Protein AF-A0A1E9T4W7-F1 (afdb_monomer_lite)

Structure (mmCIF, N/CA/C/O backbone):
data_AF-A0A1E9T4W7-F1
#
_entry.id   AF-A0A1E9T4W7-F1
#
loop_
_atom_site.group_PDB
_atom_site.id
_atom_site.type_symbol
_atom_site.label_atom_id
_atom_site.label_alt_id
_atom_site.label_comp_id
_atom_site.label_asym_id
_atom_site.label_entity_id
_atom_site.label_seq_id
_atom_site.pdbx_PDB_ins_code
_atom_site.Cartn_x
_atom_site.Cartn_y
_atom_site.Cartn_z
_atom_site.occupancy
_atom_site.B_iso_or_equiv
_atom_site.auth_seq_id
_atom_site.auth_comp_id
_atom_site.auth_asym_id
_atom_site.auth_atom_id
_atom_site.pdbx_PDB_model_num
ATOM 1 N N . MET A 1 1 ? -12.140 -7.648 -8.987 1.00 57.09 1 MET A N 1
ATOM 2 C CA . MET A 1 1 ? -12.614 -7.152 -7.677 1.00 57.09 1 MET A CA 1
ATOM 3 C C . MET A 1 1 ? -11.983 -5.792 -7.443 1.00 57.09 1 MET A C 1
ATOM 5 O O . MET A 1 1 ? -10.788 -5.667 -7.662 1.00 57.09 1 MET A O 1
ATOM 9 N N . ASP A 1 2 ? -12.778 -4.784 -7.097 1.00 87.38 2 ASP A N 1
ATOM 10 C CA . ASP A 1 2 ? -12.325 -3.407 -6.862 1.00 87.38 2 ASP A CA 1
ATOM 11 C C . ASP A 1 2 ? -11.828 -3.279 -5.409 1.00 87.38 2 ASP A C 1
ATOM 13 O O . ASP A 1 2 ? -12.593 -3.480 -4.456 1.00 87.38 2 ASP A O 1
ATOM 17 N N . LEU A 1 3 ? -10.525 -3.030 -5.241 1.00 94.44 3 LEU A N 1
ATOM 18 C CA . LEU A 1 3 ? -9.873 -3.009 -3.929 1.00 94.44 3 LEU A CA 1
ATOM 19 C C . LEU A 1 3 ? -10.402 -1.865 -3.058 1.00 94.44 3 LEU A C 1
ATOM 21 O O . LEU A 1 3 ? -10.675 -2.071 -1.875 1.00 94.44 3 LEU A O 1
ATOM 25 N N . TYR A 1 4 ? -10.617 -0.690 -3.654 1.00 96.56 4 TYR A N 1
ATOM 26 C CA . TYR A 1 4 ? -11.117 0.476 -2.937 1.00 96.56 4 TYR A CA 1
ATOM 27 C C . TYR A 1 4 ? -12.526 0.226 -2.402 1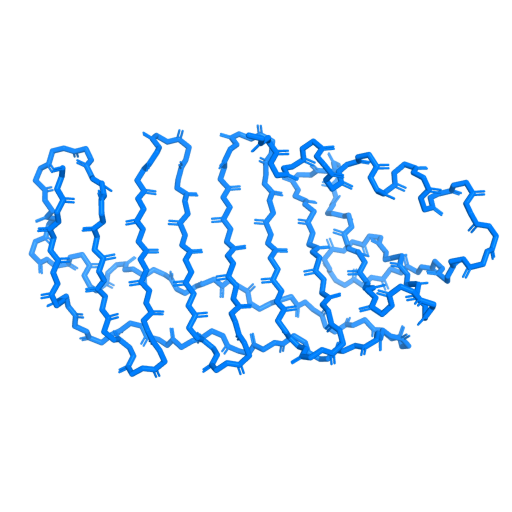.00 96.56 4 TYR A C 1
ATOM 29 O O . TYR A 1 4 ? -12.762 0.412 -1.210 1.00 96.56 4 TYR A O 1
ATOM 37 N N . LYS A 1 5 ? -13.447 -0.292 -3.228 1.00 96.12 5 LYS A N 1
ATOM 38 C CA . LYS A 1 5 ? -14.816 -0.618 -2.773 1.00 96.12 5 LYS A CA 1
ATOM 39 C C . LYS A 1 5 ? -14.826 -1.631 -1.631 1.00 96.12 5 LYS A C 1
ATOM 41 O O . LYS A 1 5 ? -15.614 -1.508 -0.696 1.00 96.12 5 LYS A O 1
ATOM 46 N N . THR A 1 6 ? -13.924 -2.609 -1.685 1.00 96.62 6 THR A N 1
ATOM 47 C CA . THR A 1 6 ? -13.765 -3.610 -0.620 1.00 96.62 6 THR A CA 1
ATOM 48 C C . THR A 1 6 ? -13.350 -2.949 0.699 1.00 96.62 6 THR A C 1
ATOM 50 O O . THR A 1 6 ? -13.909 -3.241 1.761 1.00 96.62 6 THR A O 1
ATOM 53 N N . TYR A 1 7 ? -12.393 -2.023 0.642 1.00 97.38 7 TYR A N 1
ATOM 54 C CA . TYR A 1 7 ? -11.913 -1.300 1.818 1.00 97.38 7 TYR A CA 1
ATOM 55 C C . TYR A 1 7 ? -12.935 -0.290 2.339 1.00 97.38 7 TYR A C 1
ATOM 57 O O . TYR A 1 7 ? -13.155 -0.237 3.545 1.00 97.38 7 TYR A O 1
ATOM 65 N N . ALA A 1 8 ? -13.636 0.422 1.458 1.00 96.81 8 ALA A N 1
ATOM 66 C CA . ALA A 1 8 ? -14.699 1.356 1.827 1.00 96.81 8 ALA A CA 1
ATOM 67 C C . ALA A 1 8 ? -15.836 0.651 2.574 1.00 96.81 8 ALA A C 1
ATOM 69 O O . ALA A 1 8 ? -16.286 1.123 3.617 1.00 96.81 8 ALA A O 1
ATOM 70 N N . ASN A 1 9 ? -16.234 -0.537 2.109 1.00 96.81 9 ASN A N 1
ATOM 71 C CA . ASN A 1 9 ? -17.197 -1.364 2.829 1.00 96.81 9 ASN A CA 1
ATOM 72 C C . ASN A 1 9 ? -16.675 -1.779 4.218 1.00 96.81 9 ASN A C 1
ATOM 74 O O . ASN A 1 9 ? -17.414 -1.763 5.198 1.00 96.81 9 ASN A O 1
ATOM 78 N N . SER A 1 10 ? -15.383 -2.100 4.324 1.00 96.81 10 SER A N 1
ATOM 79 C CA . SER A 1 10 ? -14.759 -2.481 5.598 1.00 96.81 10 SER A CA 1
ATOM 80 C C . SER A 1 10 ? -14.712 -1.313 6.591 1.00 96.81 10 SER A C 1
ATOM 82 O O . SER A 1 10 ? -14.971 -1.514 7.775 1.00 96.81 10 SER A O 1
ATOM 84 N N . VAL A 1 11 ? -14.450 -0.092 6.112 1.00 97.50 11 VAL A N 1
ATOM 85 C CA . VAL A 1 11 ? -14.531 1.144 6.907 1.00 97.50 11 VAL A CA 1
ATOM 86 C C . VAL A 1 11 ? -15.966 1.393 7.380 1.00 97.50 11 VAL A C 1
ATOM 88 O O . VAL A 1 11 ? -16.181 1.640 8.563 1.00 97.50 11 VAL A O 1
ATOM 91 N N . SER A 1 12 ? -16.962 1.249 6.499 1.00 96.81 12 SER A N 1
ATOM 92 C CA . SER A 1 12 ? -18.377 1.412 6.866 1.00 96.81 12 SER A CA 1
ATOM 93 C C . SER A 1 12 ? -18.814 0.433 7.966 1.00 96.81 12 SER A C 1
ATOM 95 O O . SER A 1 12 ? -19.468 0.831 8.929 1.00 96.81 12 SER A O 1
ATOM 97 N N . ILE A 1 13 ? -18.386 -0.830 7.883 1.00 97.31 13 ILE A N 1
ATOM 98 C CA . ILE A 1 13 ? -18.636 -1.831 8.932 1.00 97.31 13 ILE A CA 1
ATOM 99 C C . ILE A 1 13 ? -17.912 -1.452 10.233 1.00 97.31 13 ILE A C 1
ATOM 101 O O . ILE A 1 13 ? -18.494 -1.533 11.319 1.00 97.31 13 ILE A O 1
ATOM 105 N N . ALA A 1 14 ? -16.649 -1.030 10.142 1.00 96.94 14 ALA A N 1
ATOM 106 C CA . ALA A 1 14 ? -15.845 -0.636 11.294 1.00 96.94 14 ALA A CA 1
ATOM 107 C C . ALA A 1 14 ? -16.449 0.561 12.050 1.00 96.94 14 ALA A C 1
ATOM 109 O O . ALA A 1 14 ? -16.422 0.581 13.281 1.00 96.94 14 ALA A O 1
ATOM 110 N N . GLU A 1 15 ? -17.078 1.504 11.345 1.00 95.81 15 GLU A N 1
ATOM 111 C CA . GLU A 1 15 ? -17.797 2.623 11.959 1.00 95.81 15 GLU A CA 1
ATOM 112 C C . GLU A 1 15 ? -18.964 2.175 12.853 1.00 95.81 15 GLU A C 1
ATOM 114 O O . GLU A 1 15 ? -19.213 2.771 13.901 1.00 95.81 15 GLU A O 1
ATOM 119 N N . GLY A 1 16 ? -19.659 1.094 12.504 1.00 96.38 16 GLY A N 1
ATOM 120 C CA . GLY A 1 16 ? -20.733 0.540 13.335 1.00 96.38 16 GLY A CA 1
ATOM 121 C C . GLY A 1 16 ? -20.258 -0.393 14.456 1.00 96.38 16 GLY A C 1
ATOM 122 O O . GLY A 1 16 ? -21.048 -0.771 15.323 1.00 96.38 16 GLY A O 1
ATOM 123 N N . THR A 1 17 ? -18.987 -0.802 14.456 1.00 96.44 17 THR A N 1
ATOM 124 C CA . THR A 1 17 ? -18.514 -1.929 15.273 1.00 96.44 17 THR A CA 1
ATOM 125 C C . THR A 1 17 ? -17.912 -1.467 16.600 1.00 96.44 17 THR A C 1
ATOM 127 O O . THR A 1 17 ? -16.846 -0.865 16.637 1.00 96.44 17 THR A O 1
ATOM 130 N N . ARG A 1 18 ? -18.545 -1.829 17.726 1.00 93.94 18 ARG A N 1
ATOM 131 C CA . ARG A 1 18 ? -18.090 -1.443 19.082 1.00 93.94 18 ARG A CA 1
ATOM 132 C C . ARG A 1 18 ? -16.727 -2.011 19.488 1.00 93.94 18 ARG A C 1
ATOM 134 O O . ARG A 1 18 ? -16.041 -1.404 20.296 1.00 93.94 18 ARG A O 1
ATOM 141 N N . SER A 1 19 ? -16.349 -3.180 18.971 1.00 94.94 19 SER A N 1
ATOM 142 C CA . SER A 1 19 ? -15.069 -3.830 19.291 1.00 94.94 19 SER A CA 1
ATOM 143 C C . SER A 1 19 ? -13.887 -3.297 18.473 1.00 94.94 19 SER A C 1
ATOM 145 O O . SER A 1 19 ? -12.793 -3.848 18.564 1.00 94.94 19 SER A O 1
ATOM 147 N N . VAL A 1 20 ? -14.115 -2.308 17.607 1.00 97.62 20 VAL A N 1
ATOM 148 C CA . VAL A 1 20 ? -13.069 -1.638 16.835 1.00 97.62 20 VAL A CA 1
ATOM 149 C C . VAL A 1 20 ? -12.657 -0.380 17.583 1.00 97.62 20 VAL A C 1
ATOM 151 O O . VAL A 1 20 ? -13.501 0.440 17.943 1.00 97.62 20 VAL A O 1
ATOM 154 N N . VAL A 1 21 ? -11.354 -0.223 17.796 1.00 97.50 21 VAL A N 1
ATOM 155 C CA . VAL A 1 21 ? -10.788 1.004 18.355 1.00 97.50 21 VAL A CA 1
ATOM 156 C C . VAL A 1 21 ? -10.736 2.044 17.246 1.00 97.50 21 VAL A C 1
ATOM 158 O O . VAL A 1 21 ? -10.200 1.775 16.171 1.00 97.50 21 VAL A O 1
ATOM 161 N N . LYS A 1 22 ? -11.311 3.216 17.500 1.00 97.56 22 LYS A N 1
ATOM 162 C CA . LYS A 1 22 ? -11.341 4.334 16.558 1.00 97.56 22 LYS A CA 1
ATOM 163 C C . LYS A 1 22 ? -10.376 5.418 17.008 1.00 97.56 22 LYS A C 1
ATOM 165 O O . LYS A 1 22 ? -10.260 5.665 18.206 1.00 97.56 22 LYS A O 1
ATOM 170 N N . GLY A 1 23 ? -9.748 6.086 16.056 1.00 96.75 23 GLY A N 1
ATOM 171 C CA . GLY A 1 23 ? -8.858 7.207 16.323 1.00 96.75 23 GLY A CA 1
ATOM 172 C C . GLY A 1 23 ? -8.591 8.019 15.066 1.00 96.75 23 GLY A C 1
ATOM 173 O O . GLY A 1 23 ? -9.367 7.989 14.108 1.00 96.75 23 GLY A O 1
ATOM 174 N N . GLU A 1 24 ? -7.476 8.734 15.071 1.00 97.25 24 GLU A N 1
ATOM 175 C CA . GLU A 1 24 ? -7.015 9.543 13.950 1.00 97.25 24 GLU A CA 1
ATOM 176 C C . GLU A 1 24 ? -5.483 9.582 13.946 1.00 97.25 24 GLU A C 1
ATOM 178 O O . GLU A 1 24 ? -4.847 9.482 14.996 1.00 97.25 24 GLU A O 1
ATOM 183 N N . ASN A 1 25 ? -4.886 9.686 12.764 1.00 96.88 25 ASN A N 1
ATOM 184 C CA . ASN A 1 25 ? -3.467 9.965 12.584 1.00 96.88 25 ASN A CA 1
ATOM 185 C C . ASN A 1 25 ? -3.277 11.006 11.467 1.00 96.88 25 ASN A C 1
ATOM 187 O O . ASN A 1 25 ? -4.240 11.577 10.962 1.00 96.88 25 ASN A O 1
ATOM 191 N N . ALA A 1 26 ? -2.031 11.242 11.054 1.00 97.12 26 ALA A N 1
ATOM 192 C CA . ALA A 1 26 ? -1.726 12.214 10.003 1.00 97.12 26 ALA A CA 1
ATOM 193 C C . ALA A 1 26 ? -2.308 11.866 8.615 1.00 97.12 26 ALA A C 1
ATOM 195 O O . ALA A 1 26 ? -2.402 12.755 7.771 1.00 97.12 26 ALA A O 1
ATOM 196 N N . ASP A 1 27 ? -2.684 10.607 8.370 1.00 97.75 27 ASP A N 1
ATOM 197 C CA . ASP A 1 27 ? -3.308 10.177 7.113 1.00 97.75 27 ASP A CA 1
ATOM 198 C C . ASP A 1 27 ? -4.847 10.225 7.181 1.00 97.75 27 ASP A C 1
ATOM 200 O O . ASP A 1 27 ? -5.496 10.381 6.149 1.00 97.75 27 ASP A O 1
ATOM 204 N N . GLY A 1 28 ? -5.451 10.120 8.370 1.00 97.81 28 GLY A N 1
ATOM 205 C CA . GLY A 1 28 ? -6.894 10.280 8.561 1.00 97.81 28 GLY A CA 1
ATOM 206 C C . GLY A 1 28 ? -7.469 9.433 9.694 1.00 97.81 28 GLY A C 1
ATOM 207 O O . GLY A 1 28 ? -6.779 9.084 10.653 1.00 97.81 28 GLY A O 1
ATOM 208 N N . LYS A 1 29 ? -8.759 9.091 9.592 1.00 98.06 29 LYS A N 1
ATOM 209 C CA . LYS A 1 29 ? -9.472 8.323 10.626 1.00 98.06 29 LYS A CA 1
ATOM 210 C C . LYS A 1 29 ? -8.983 6.885 10.665 1.00 98.06 29 LYS A C 1
ATOM 212 O O . LYS A 1 29 ? -8.918 6.227 9.628 1.00 98.06 29 LYS A O 1
ATOM 217 N N . THR A 1 30 ? -8.707 6.370 11.855 1.00 98.31 30 THR A N 1
ATOM 218 C CA . THR A 1 30 ? -8.163 5.025 12.050 1.00 98.31 30 THR A CA 1
ATOM 219 C C . THR A 1 30 ? -9.191 4.088 12.676 1.00 98.31 30 THR A C 1
ATOM 221 O O . THR A 1 30 ? -10.010 4.488 13.504 1.00 98.31 30 THR A O 1
ATOM 224 N N . TYR A 1 31 ? -9.142 2.819 12.271 1.00 98.06 31 TYR A N 1
ATOM 225 C CA . TYR A 1 31 ? -10.019 1.753 12.750 1.00 98.06 31 TYR A CA 1
ATOM 226 C C . TYR A 1 31 ? -9.193 0.494 12.990 1.00 98.06 31 TYR A C 1
ATOM 228 O O . TYR A 1 31 ? -8.829 -0.213 12.047 1.00 98.06 31 TYR A O 1
ATOM 236 N N . THR A 1 32 ? -8.897 0.199 14.249 1.00 98.19 32 THR A N 1
ATOM 237 C CA . THR A 1 32 ? -8.067 -0.941 14.633 1.00 98.19 32 THR A CA 1
ATOM 238 C C . THR A 1 32 ? -8.923 -2.086 15.154 1.00 98.19 32 THR A C 1
ATOM 240 O O . THR A 1 32 ? -9.692 -1.947 16.107 1.00 98.19 32 THR A O 1
ATOM 243 N N . SER A 1 33 ? -8.769 -3.251 14.527 1.00 97.06 33 SER A N 1
ATOM 244 C CA . SER A 1 33 ? -9.370 -4.503 14.967 1.00 97.06 33 SER A CA 1
ATOM 245 C C . SER A 1 33 ? -8.282 -5.476 15.404 1.00 97.06 33 SER A C 1
ATOM 247 O O . SER A 1 33 ? -7.661 -6.148 14.579 1.00 97.06 33 SER A O 1
ATOM 249 N N . GLU A 1 34 ? -8.106 -5.613 16.718 1.00 93.50 34 GLU A N 1
ATOM 250 C CA . GLU A 1 34 ? -7.173 -6.584 17.299 1.00 93.50 34 GLU A CA 1
ATOM 251 C C . GLU A 1 34 ? -7.522 -8.027 16.937 1.00 93.50 34 GLU A C 1
ATOM 253 O O . GLU A 1 34 ? -6.641 -8.841 16.669 1.00 93.50 34 GLU A O 1
ATOM 258 N N . ARG A 1 35 ? -8.820 -8.342 16.866 1.00 93.56 35 ARG A N 1
ATOM 259 C CA . ARG A 1 35 ? -9.303 -9.674 16.486 1.00 93.56 35 ARG A CA 1
ATOM 260 C C . ARG A 1 35 ? -8.915 -10.035 15.054 1.00 93.56 35 ARG A C 1
ATOM 262 O O . ARG A 1 35 ? -8.499 -11.160 14.805 1.00 93.56 35 ARG A O 1
ATOM 269 N N . ASN A 1 36 ? -9.064 -9.091 14.126 1.00 94.44 36 ASN A N 1
ATOM 270 C CA . ASN A 1 36 ? -8.777 -9.316 12.710 1.00 94.44 36 ASN A CA 1
ATOM 271 C C . ASN A 1 36 ? -7.320 -9.012 12.345 1.00 94.44 36 ASN A C 1
ATOM 273 O O . ASN A 1 36 ? -6.944 -9.208 11.192 1.00 94.44 36 ASN A O 1
ATOM 277 N N . LYS A 1 37 ? -6.519 -8.523 13.305 1.00 96.62 37 LYS A N 1
ATOM 278 C CA . LYS A 1 37 ? -5.113 -8.145 13.124 1.00 96.62 37 LYS A CA 1
ATOM 279 C C . LYS A 1 37 ? -4.914 -7.187 11.950 1.00 96.62 37 LYS A C 1
ATOM 281 O O . LYS A 1 37 ? -3.988 -7.327 11.150 1.00 96.62 37 LYS A O 1
ATOM 286 N N . VAL A 1 38 ? -5.804 -6.194 11.870 1.00 97.69 38 VAL A N 1
ATOM 287 C CA . VAL A 1 38 ? -5.804 -5.156 10.833 1.00 97.69 38 VAL A CA 1
ATOM 288 C C . VAL A 1 38 ? -6.134 -3.792 11.425 1.00 97.69 38 VAL A C 1
ATOM 290 O O . VAL A 1 38 ? -7.056 -3.664 12.233 1.00 97.69 38 VAL A O 1
ATOM 293 N N . THR A 1 39 ? -5.440 -2.775 10.926 1.00 98.44 39 THR A N 1
ATOM 294 C CA . THR A 1 39 ? -5.803 -1.366 11.069 1.00 98.44 39 THR A CA 1
ATOM 295 C C . THR A 1 39 ? -6.176 -0.806 9.698 1.00 98.44 39 THR A C 1
ATOM 297 O O . THR A 1 39 ? -5.452 -1.000 8.720 1.00 98.44 39 THR A O 1
ATOM 300 N N . LEU A 1 40 ? -7.318 -0.128 9.612 1.00 98.25 40 LEU A N 1
ATOM 301 C CA . LEU A 1 40 ? -7.712 0.658 8.444 1.00 98.25 40 LEU A CA 1
ATOM 302 C C . LEU A 1 40 ? -7.469 2.139 8.723 1.00 98.25 40 LEU A C 1
ATOM 304 O O . LEU A 1 40 ? -7.690 2.588 9.845 1.00 98.25 40 LEU A O 1
ATOM 308 N N . VAL A 1 41 ? -7.067 2.885 7.699 1.00 98.50 41 VAL A N 1
ATOM 309 C CA . VAL A 1 41 ? -6.996 4.348 7.734 1.00 98.50 41 VAL A CA 1
ATOM 310 C C . VAL A 1 41 ? -7.803 4.896 6.568 1.00 98.50 41 VAL A C 1
ATOM 312 O O . VAL A 1 41 ? -7.475 4.627 5.413 1.00 98.50 41 VAL A O 1
ATOM 315 N N . ALA A 1 42 ? -8.879 5.617 6.866 1.00 98.19 42 ALA A N 1
ATOM 316 C CA . ALA A 1 42 ? -9.675 6.322 5.873 1.00 98.19 42 ALA A CA 1
ATOM 317 C C . ALA A 1 42 ? -9.108 7.733 5.705 1.00 98.19 42 ALA A C 1
ATOM 319 O O . ALA A 1 42 ? -9.160 8.537 6.642 1.00 98.19 42 ALA A O 1
ATOM 320 N N . GLY A 1 43 ? -8.561 8.004 4.518 1.00 97.31 43 GLY A N 1
ATOM 321 C CA . GLY A 1 43 ? -8.052 9.319 4.153 1.00 97.31 43 GLY A CA 1
ATOM 322 C C . GLY A 1 43 ? -9.145 10.382 4.203 1.00 97.31 43 GLY A C 1
ATOM 323 O O . GLY A 1 43 ? -10.343 10.071 4.174 1.00 97.31 43 GLY A O 1
ATOM 324 N N . LYS A 1 44 ? -8.739 11.651 4.265 1.00 91.19 44 LYS A N 1
ATOM 325 C CA . LYS A 1 44 ? -9.682 12.774 4.242 1.00 91.19 44 LYS A CA 1
ATOM 326 C C . LYS A 1 44 ? -10.598 12.670 3.016 1.00 91.19 44 LYS A C 1
ATOM 328 O O . LYS A 1 44 ? -10.158 12.312 1.929 1.00 91.19 44 LYS A O 1
ATOM 333 N N . ASP A 1 45 ? -11.893 12.911 3.215 1.00 88.19 45 ASP A N 1
ATOM 334 C CA . ASP A 1 45 ? -12.922 12.802 2.169 1.00 88.19 45 ASP A CA 1
ATOM 335 C C . ASP A 1 45 ? -12.962 11.428 1.456 1.00 88.19 45 ASP A C 1
ATOM 337 O O . ASP A 1 45 ? -13.508 11.295 0.363 1.00 88.19 45 ASP A O 1
ATOM 341 N N . ASN A 1 46 ? -12.419 10.382 2.098 1.00 84.19 46 ASN A N 1
ATOM 342 C CA . ASN A 1 46 ? -12.222 9.040 1.545 1.00 84.19 46 ASN A CA 1
ATOM 343 C C . ASN A 1 46 ? -11.411 9.020 0.234 1.00 84.19 46 ASN A C 1
ATOM 345 O O . ASN A 1 46 ? -11.614 8.148 -0.608 1.00 84.19 46 ASN A O 1
ATOM 349 N N . GLU A 1 47 ? -10.469 9.949 0.051 1.00 94.12 47 GLU A N 1
ATOM 350 C CA . GLU A 1 47 ? -9.631 10.001 -1.157 1.00 94.12 47 GLU A CA 1
ATOM 351 C C . GLU A 1 47 ? -8.815 8.708 -1.381 1.00 94.12 47 GLU A C 1
ATOM 353 O O . GLU A 1 47 ? -8.565 8.291 -2.515 1.00 94.12 47 GLU A O 1
ATOM 358 N N . TYR A 1 48 ? -8.446 8.032 -0.291 1.00 97.56 48 TYR A N 1
ATOM 359 C CA . TYR A 1 48 ? -7.855 6.702 -0.277 1.00 97.56 48 TYR A CA 1
ATOM 360 C C . TYR A 1 48 ? -8.232 5.959 1.003 1.00 97.56 48 TYR A C 1
ATOM 362 O O . TYR A 1 48 ? -8.640 6.553 2.002 1.00 97.56 48 TYR A O 1
ATOM 370 N N . ILE A 1 49 ? -8.024 4.643 0.996 1.00 98.56 49 ILE A N 1
ATOM 371 C CA . ILE A 1 49 ? -8.061 3.828 2.211 1.00 98.56 49 ILE A CA 1
ATOM 372 C C . ILE A 1 49 ? -6.785 3.004 2.297 1.00 98.56 49 ILE A C 1
ATOM 374 O O . ILE A 1 49 ? -6.407 2.326 1.337 1.00 98.56 49 ILE A O 1
ATOM 378 N N . ILE A 1 50 ? -6.134 3.059 3.457 1.00 98.62 50 ILE A N 1
ATOM 379 C CA . ILE A 1 50 ? -4.960 2.255 3.785 1.00 98.62 50 ILE A CA 1
ATOM 380 C C . ILE A 1 50 ? -5.402 1.068 4.637 1.00 98.62 50 ILE A C 1
ATOM 382 O O . ILE 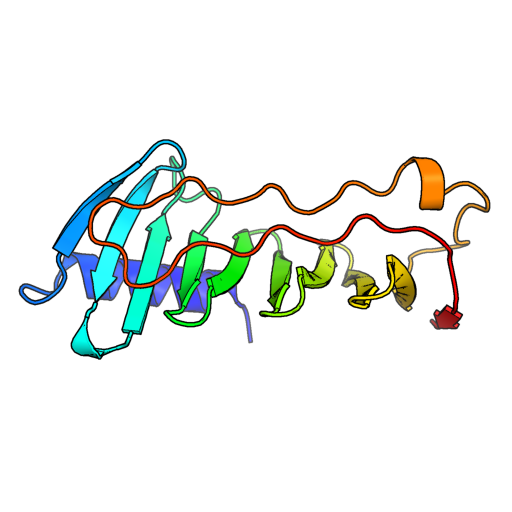A 1 50 ? -6.165 1.224 5.587 1.00 98.62 50 ILE A O 1
ATOM 386 N N . ARG A 1 51 ? -4.901 -0.125 4.322 1.00 98.44 51 ARG A N 1
ATOM 387 C CA . ARG A 1 51 ? -5.033 -1.324 5.153 1.00 98.44 51 ARG A CA 1
ATOM 388 C C . ARG A 1 51 ? -3.652 -1.768 5.604 1.00 98.44 51 ARG A C 1
ATOM 390 O O . ARG A 1 51 ? -2.856 -2.165 4.759 1.00 98.44 51 ARG A O 1
ATOM 397 N N . ILE A 1 52 ? -3.408 -1.743 6.909 1.00 98.62 52 ILE A N 1
ATOM 398 C CA . ILE A 1 52 ? -2.164 -2.164 7.565 1.00 98.62 52 ILE A CA 1
ATOM 399 C C . ILE A 1 52 ? -2.433 -3.489 8.281 1.00 98.62 52 ILE A C 1
ATOM 401 O O . ILE A 1 52 ? -3.416 -3.615 9.016 1.00 98.62 52 ILE A O 1
ATOM 405 N N . LYS A 1 53 ? -1.588 -4.492 8.048 1.00 98.19 53 LYS A N 1
ATOM 406 C CA . LYS A 1 53 ? -1.636 -5.781 8.748 1.00 98.19 53 LYS A CA 1
ATOM 407 C C . LYS A 1 53 ? -0.641 -5.809 9.903 1.00 98.19 53 LYS A C 1
ATOM 409 O O . LYS A 1 53 ? 0.291 -5.011 9.963 1.00 98.19 53 LYS A O 1
ATOM 414 N N . ASN A 1 54 ? -0.815 -6.771 10.802 1.00 97.62 54 ASN A N 1
ATOM 415 C CA . ASN A 1 54 ? 0.089 -6.970 11.933 1.00 97.62 54 ASN A CA 1
ATOM 416 C C . ASN A 1 54 ? 1.528 -7.353 11.554 1.00 97.62 54 ASN A C 1
ATOM 418 O O . ASN A 1 54 ? 2.442 -7.107 12.331 1.00 97.62 54 ASN A O 1
ATOM 422 N N . ASP A 1 55 ? 1.736 -7.936 10.373 1.00 97.75 55 ASP A N 1
ATOM 423 C CA . ASP A 1 55 ? 3.067 -8.234 9.827 1.00 97.75 55 ASP A CA 1
ATOM 424 C C . ASP A 1 55 ? 3.774 -6.995 9.236 1.00 97.75 55 ASP A C 1
ATOM 426 O O . ASP A 1 55 ? 4.903 -7.092 8.760 1.00 97.75 55 ASP A O 1
ATOM 430 N N . GLY A 1 56 ? 3.121 -5.827 9.262 1.00 97.38 56 GLY A N 1
ATOM 431 C CA . GLY A 1 56 ? 3.631 -4.573 8.713 1.00 97.38 56 GLY A CA 1
ATOM 432 C C . GLY A 1 56 ? 3.413 -4.404 7.208 1.00 97.38 56 GLY A C 1
ATOM 433 O O . GLY A 1 56 ? 3.626 -3.303 6.693 1.00 97.38 56 GLY A O 1
ATOM 434 N N . SER A 1 57 ? 2.935 -5.436 6.499 1.00 98.62 57 SER A N 1
ATOM 435 C CA . SER A 1 57 ? 2.483 -5.281 5.114 1.00 98.62 57 SER A CA 1
ATOM 436 C C . SER A 1 57 ? 1.284 -4.341 5.061 1.00 98.62 57 SER A C 1
ATOM 438 O O . SER A 1 57 ? 0.420 -4.320 5.951 1.00 98.62 57 SER A O 1
ATOM 440 N N . TRP A 1 58 ? 1.216 -3.543 4.003 1.00 98.81 58 TRP A N 1
ATOM 441 C CA . TRP A 1 58 ? 0.154 -2.565 3.853 1.00 98.81 58 TRP A CA 1
ATOM 442 C C . TRP A 1 58 ? -0.244 -2.370 2.400 1.00 98.81 58 TRP A C 1
ATOM 444 O O . TRP A 1 58 ? 0.446 -2.760 1.466 1.00 98.81 58 TRP A O 1
ATOM 454 N N . SER A 1 59 ? -1.417 -1.785 2.203 1.00 98.62 59 SER A N 1
ATOM 455 C CA . SER A 1 59 ? -1.884 -1.401 0.874 1.00 98.62 59 SER A CA 1
ATOM 456 C C . SER A 1 59 ? -2.692 -0.123 0.948 1.00 98.62 59 SER A C 1
ATOM 458 O O . SER A 1 59 ? -3.327 0.137 1.968 1.00 98.62 59 SER A O 1
ATOM 460 N N . ARG A 1 60 ? -2.678 0.651 -0.131 1.00 98.56 60 ARG A N 1
ATOM 461 C CA . ARG A 1 60 ? -3.462 1.869 -0.310 1.00 98.56 60 ARG A CA 1
ATOM 462 C C . ARG A 1 60 ? -4.269 1.740 -1.585 1.00 98.56 60 ARG A C 1
ATOM 464 O O . ARG A 1 60 ? -3.713 1.385 -2.616 1.00 98.56 60 ARG A O 1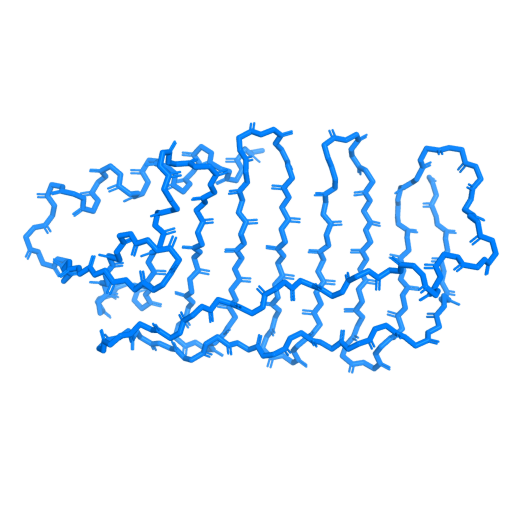
ATOM 471 N N . ALA A 1 61 ? -5.564 2.010 -1.512 1.00 98.06 61 ALA A N 1
ATOM 472 C CA . ALA A 1 61 ? -6.454 1.959 -2.665 1.00 98.06 61 ALA A CA 1
ATOM 473 C C . ALA A 1 61 ? -7.177 3.293 -2.831 1.00 98.06 61 ALA A C 1
ATOM 475 O O . ALA A 1 61 ? -7.553 3.909 -1.832 1.00 98.06 61 ALA A O 1
ATOM 476 N N . ARG A 1 62 ? -7.395 3.706 -4.081 1.00 97.44 62 ARG A N 1
ATOM 477 C CA . ARG A 1 62 ? -8.130 4.920 -4.460 1.00 97.44 62 ARG A CA 1
ATOM 478 C C . ARG A 1 62 ? -9.329 4.578 -5.336 1.00 97.44 62 ARG A C 1
ATOM 480 O O . ARG A 1 62 ? -9.328 3.579 -6.054 1.00 97.44 62 ARG A O 1
ATOM 487 N N . ALA A 1 63 ? -10.343 5.438 -5.308 1.00 95.12 63 ALA A N 1
ATOM 488 C CA . ALA A 1 63 ? -11.589 5.235 -6.051 1.00 95.12 63 ALA A CA 1
ATOM 489 C C . ALA A 1 63 ? -11.405 5.190 -7.580 1.00 95.12 63 ALA A C 1
ATOM 491 O O . ALA A 1 63 ? -12.212 4.581 -8.277 1.00 95.12 63 ALA A O 1
ATOM 492 N N . ASN A 1 64 ? -10.341 5.808 -8.102 1.00 94.81 64 ASN A N 1
ATOM 493 C CA . ASN A 1 64 ? -9.991 5.800 -9.525 1.00 94.81 64 ASN A CA 1
ATOM 494 C C . ASN A 1 64 ? -9.324 4.488 -9.995 1.00 94.81 64 ASN A C 1
ATOM 496 O O . ASN A 1 64 ? -8.929 4.399 -11.152 1.00 94.81 64 ASN A O 1
ATOM 500 N N . GLY A 1 65 ? -9.170 3.492 -9.116 1.00 94.06 65 GLY A N 1
ATOM 501 C CA . GLY A 1 65 ? -8.532 2.211 -9.428 1.00 94.06 65 GLY A CA 1
ATOM 502 C C . GLY A 1 65 ? -7.025 2.164 -9.163 1.00 94.06 65 GLY A C 1
ATOM 503 O O . GLY A 1 65 ? -6.442 1.085 -9.257 1.00 94.06 65 GLY A O 1
ATOM 504 N N . GLU A 1 66 ? -6.396 3.281 -8.784 1.00 96.38 66 GLU A N 1
ATOM 505 C CA . GLU A 1 66 ? -4.996 3.275 -8.363 1.00 96.38 66 GLU A CA 1
ATOM 506 C C . GLU A 1 66 ? -4.828 2.486 -7.059 1.00 96.38 66 GLU A C 1
ATOM 508 O O . GLU A 1 66 ? -5.593 2.655 -6.099 1.00 96.38 66 GLU A O 1
ATOM 513 N N . ALA A 1 67 ? -3.799 1.644 -7.004 1.00 97.38 67 ALA A N 1
ATOM 514 C CA . ALA A 1 67 ? -3.471 0.885 -5.810 1.00 97.38 67 ALA A CA 1
ATOM 515 C C . ALA A 1 67 ? -1.964 0.730 -5.612 1.00 97.38 67 ALA A C 1
ATOM 517 O O . ALA A 1 67 ? -1.202 0.560 -6.561 1.00 97.38 67 ALA A O 1
ATOM 518 N N . GLU A 1 68 ? -1.557 0.719 -4.350 1.00 98.31 68 GLU A N 1
ATOM 519 C CA . GLU A 1 68 ? -0.204 0.418 -3.900 1.00 98.31 68 GLU A CA 1
ATOM 520 C C . GLU A 1 68 ? -0.283 -0.743 -2.911 1.00 98.31 68 GLU A C 1
ATOM 522 O O . GLU A 1 68 ? -1.144 -0.753 -2.030 1.00 98.31 68 GLU A O 1
ATOM 527 N N . LEU A 1 69 ? 0.584 -1.738 -3.058 1.00 98.50 69 LEU A N 1
ATOM 528 C CA . LEU A 1 69 ? 0.675 -2.889 -2.165 1.00 98.50 69 LEU A CA 1
ATOM 529 C C . LEU A 1 69 ? 2.134 -3.058 -1.776 1.00 98.50 69 LEU A C 1
ATOM 531 O O . LEU A 1 69 ? 2.969 -3.161 -2.666 1.00 98.50 69 LEU A O 1
ATOM 535 N N . VAL A 1 70 ? 2.431 -3.094 -0.482 1.00 98.88 70 VAL A N 1
ATOM 536 C CA . VAL A 1 70 ? 3.784 -3.234 0.061 1.00 98.88 70 VAL A CA 1
ATOM 537 C C . VAL A 1 70 ? 3.830 -4.462 0.957 1.00 98.88 70 VAL A C 1
ATOM 539 O O . VAL A 1 70 ? 3.034 -4.594 1.892 1.00 98.88 70 VAL A O 1
ATOM 542 N N . ASP A 1 71 ? 4.741 -5.374 0.643 1.00 98.69 71 ASP A N 1
ATOM 543 C CA . ASP A 1 71 ? 4.950 -6.616 1.376 1.00 98.69 71 ASP A CA 1
ATOM 544 C C . ASP A 1 71 ? 5.933 -6.415 2.544 1.00 98.69 71 ASP A C 1
ATOM 546 O O . ASP A 1 71 ? 6.567 -5.372 2.705 1.00 98.69 71 ASP A O 1
ATOM 550 N N . THR A 1 72 ? 6.058 -7.432 3.385 1.00 97.75 72 THR A N 1
ATOM 551 C CA . THR A 1 72 ? 6.873 -7.457 4.608 1.00 97.75 72 THR A CA 1
ATOM 552 C C . THR A 1 72 ? 8.378 -7.284 4.359 1.00 97.75 72 THR A C 1
ATOM 554 O O . THR A 1 72 ? 9.098 -6.770 5.223 1.00 97.75 72 THR A O 1
ATOM 557 N N . ASP A 1 73 ? 8.867 -7.636 3.167 1.00 97.81 73 ASP A N 1
ATOM 558 C CA . ASP A 1 73 ? 10.248 -7.400 2.726 1.00 97.81 73 ASP A CA 1
ATOM 559 C C . ASP A 1 73 ? 10.463 -5.986 2.147 1.00 97.81 73 ASP A C 1
ATOM 561 O O . ASP A 1 73 ? 11.591 -5.613 1.829 1.00 97.81 73 ASP A O 1
ATOM 565 N N . GLY A 1 74 ? 9.402 -5.177 2.055 1.00 98.44 74 GLY A N 1
ATOM 566 C CA . GLY A 1 74 ? 9.404 -3.846 1.449 1.00 98.44 74 GLY A CA 1
ATOM 567 C C . GLY A 1 74 ? 9.289 -3.861 -0.076 1.00 98.44 74 GLY A C 1
ATOM 568 O O . GLY A 1 74 ? 9.282 -2.792 -0.688 1.00 98.44 74 GLY A O 1
ATOM 569 N N . SER A 1 75 ? 9.180 -5.035 -0.710 1.00 98.69 75 SER A N 1
ATOM 570 C CA . SER A 1 75 ? 8.768 -5.127 -2.110 1.00 98.69 75 SER A CA 1
ATOM 571 C C . SER A 1 75 ? 7.374 -4.539 -2.287 1.00 98.69 75 SER A C 1
ATOM 573 O O . SER A 1 75 ? 6.564 -4.523 -1.357 1.00 98.69 75 SER A O 1
ATOM 575 N N . TRP A 1 76 ? 7.086 -4.019 -3.475 1.00 98.75 76 TRP A N 1
ATOM 576 C CA . TRP A 1 76 ? 5.814 -3.362 -3.712 1.00 98.75 76 TRP A CA 1
ATOM 577 C C . TRP A 1 76 ? 5.318 -3.468 -5.142 1.00 98.75 76 TRP A C 1
ATOM 579 O O . TRP A 1 76 ? 6.075 -3.703 -6.081 1.00 98.75 76 TRP A O 1
ATOM 589 N N . ILE A 1 77 ? 4.011 -3.289 -5.295 1.00 97.81 77 ILE A N 1
ATOM 590 C CA . ILE A 1 77 ? 3.315 -3.212 -6.573 1.00 97.81 77 ILE A CA 1
ATOM 591 C C . ILE A 1 77 ? 2.542 -1.899 -6.605 1.00 97.81 77 ILE A C 1
ATOM 593 O O . ILE A 1 77 ? 1.840 -1.575 -5.648 1.00 97.81 77 ILE A O 1
ATOM 597 N N . ARG A 1 78 ? 2.642 -1.173 -7.719 1.00 97.00 78 ARG A N 1
ATOM 598 C CA . ARG A 1 78 ? 1.767 -0.049 -8.047 1.00 97.00 78 ARG A CA 1
ATOM 599 C C . ARG A 1 78 ? 0.939 -0.389 -9.278 1.00 97.00 78 ARG A C 1
ATOM 601 O O . ARG A 1 78 ? 1.478 -0.828 -10.293 1.00 97.00 78 ARG A O 1
ATOM 608 N N . ILE A 1 79 ? -0.362 -0.166 -9.160 1.00 95.31 79 ILE A N 1
ATOM 609 C CA . ILE A 1 79 ? -1.343 -0.245 -10.238 1.00 95.31 79 ILE A CA 1
ATOM 610 C C . ILE A 1 79 ? -1.830 1.179 -10.485 1.00 95.31 79 ILE A C 1
ATOM 612 O O . ILE A 1 79 ? -2.327 1.814 -9.553 1.00 95.31 79 ILE A O 1
ATOM 616 N N . LYS A 1 80 ? -1.672 1.685 -11.707 1.00 92.94 80 LYS A N 1
ATOM 617 C CA . LYS A 1 80 ? -2.198 2.995 -12.109 1.00 92.94 80 LYS A CA 1
ATOM 618 C C . LYS A 1 80 ? -3.639 2.879 -12.633 1.00 92.94 80 LYS A C 1
ATOM 620 O O . LYS A 1 80 ? -4.065 1.782 -13.001 1.00 92.94 80 LYS A O 1
ATOM 625 N N . PRO A 1 81 ? -4.397 3.991 -12.700 1.00 92.56 81 PRO A N 1
ATOM 626 C CA . PRO A 1 81 ? -5.769 3.994 -13.220 1.00 92.56 81 PRO A CA 1
ATOM 627 C C . PRO A 1 81 ? -5.920 3.474 -14.659 1.00 92.56 81 PRO A C 1
ATOM 629 O O . PRO A 1 81 ? -6.941 2.878 -14.990 1.00 92.56 81 PRO A O 1
ATOM 632 N N . ASP A 1 82 ? -4.908 3.674 -15.505 1.00 90.50 82 ASP A N 1
ATOM 633 C CA . ASP A 1 82 ? -4.851 3.176 -16.891 1.00 90.50 82 ASP A CA 1
ATOM 634 C C . ASP A 1 82 ? -4.537 1.671 -16.991 1.00 90.50 82 ASP A C 1
ATOM 636 O O . ASP A 1 82 ? -4.544 1.091 -18.078 1.00 90.50 82 ASP A O 1
ATOM 640 N N . GLY A 1 83 ? -4.289 1.027 -15.849 1.00 88.50 83 GLY A N 1
ATOM 641 C CA . GLY A 1 83 ? -3.941 -0.375 -15.740 1.00 88.50 83 GLY A CA 1
ATOM 642 C C . GLY A 1 83 ? -2.444 -0.653 -15.687 1.00 88.50 83 GLY A C 1
ATOM 643 O O . GLY A 1 83 ? -2.117 -1.821 -15.488 1.00 88.50 83 GLY A O 1
ATOM 644 N N . GLU A 1 84 ? -1.548 0.340 -15.833 1.00 91.19 84 GLU A N 1
ATOM 645 C CA . GLU A 1 84 ? -0.087 0.154 -15.743 1.00 91.19 84 GLU A CA 1
ATOM 646 C C . GLU A 1 84 ? 0.293 -0.543 -14.436 1.00 91.19 84 GLU A C 1
ATOM 648 O O . GLU A 1 84 ? -0.202 -0.190 -13.361 1.00 91.19 84 GLU A O 1
ATOM 653 N N . ARG A 1 85 ? 1.171 -1.551 -14.523 1.00 94.25 85 ARG A N 1
ATOM 654 C CA . ARG A 1 85 ? 1.569 -2.374 -13.373 1.00 94.25 85 ARG A CA 1
ATOM 655 C C . ARG A 1 85 ? 3.073 -2.437 -13.237 1.00 94.25 85 ARG A C 1
ATOM 657 O O . ARG A 1 85 ? 3.750 -3.111 -14.018 1.00 94.25 85 ARG A O 1
ATOM 664 N N . ILE A 1 86 ? 3.558 -1.812 -12.174 1.00 95.56 86 ILE A N 1
ATOM 665 C CA . ILE A 1 86 ? 4.967 -1.782 -11.805 1.00 95.56 86 ILE A CA 1
ATOM 666 C C . ILE A 1 86 ? 5.137 -2.594 -10.529 1.00 95.56 86 ILE A C 1
ATOM 668 O O . ILE A 1 86 ? 4.472 -2.328 -9.531 1.00 95.56 86 ILE A O 1
ATOM 672 N N . ALA A 1 87 ? 6.035 -3.569 -10.548 1.00 97.19 87 ALA A N 1
ATOM 673 C CA . ALA A 1 87 ? 6.432 -4.332 -9.377 1.00 97.19 87 ALA A CA 1
ATOM 674 C C . ALA A 1 87 ? 7.913 -4.098 -9.079 1.00 97.19 87 ALA A C 1
ATOM 676 O O . ALA A 1 87 ? 8.757 -4.211 -9.964 1.00 97.19 87 ALA A O 1
ATOM 677 N N . VAL A 1 88 ? 8.239 -3.825 -7.822 1.00 98.12 88 VAL A N 1
ATOM 678 C CA . VAL A 1 88 ? 9.605 -3.676 -7.322 1.00 98.12 88 VAL A CA 1
ATOM 679 C C . VAL A 1 88 ? 9.849 -4.759 -6.290 1.00 98.12 88 VAL A C 1
ATOM 681 O O . VAL A 1 88 ? 9.137 -4.849 -5.295 1.00 98.12 88 VAL A O 1
ATOM 684 N N . LYS A 1 89 ? 10.831 -5.626 -6.538 1.00 98.06 89 LYS A N 1
ATOM 685 C CA . LYS A 1 89 ? 11.210 -6.700 -5.605 1.00 98.06 89 LYS A CA 1
ATOM 686 C C . LYS A 1 89 ? 12.002 -6.142 -4.422 1.00 98.06 89 LYS A C 1
ATOM 688 O O . LYS A 1 89 ? 12.542 -5.046 -4.514 1.00 98.06 89 LYS A O 1
ATOM 693 N N . GLY A 1 90 ? 12.168 -6.929 -3.355 1.00 97.12 90 GLY A N 1
ATOM 694 C CA . GLY A 1 90 ? 12.970 -6.535 -2.186 1.00 97.12 90 GLY A CA 1
ATOM 695 C C . GLY A 1 90 ? 14.431 -6.176 -2.513 1.00 97.12 90 GLY A C 1
ATOM 696 O O . GLY A 1 90 ? 15.077 -5.450 -1.770 1.00 97.12 90 GLY A O 1
ATOM 697 N N . SER A 1 91 ? 14.946 -6.613 -3.668 1.00 96.81 91 SER A N 1
ATOM 698 C CA . SER A 1 91 ? 16.259 -6.217 -4.201 1.00 96.81 91 SER A CA 1
ATOM 699 C C . SER A 1 91 ? 16.285 -4.858 -4.926 1.00 96.81 91 SER A C 1
ATOM 701 O O . SER A 1 91 ? 17.342 -4.438 -5.397 1.00 96.81 91 SER A O 1
ATOM 703 N N . GLY A 1 92 ? 15.138 -4.194 -5.096 1.00 96.81 92 GLY A N 1
ATOM 704 C CA . GLY A 1 92 ? 14.973 -2.980 -5.906 1.00 96.81 92 GLY A CA 1
ATOM 705 C C . GLY A 1 92 ? 14.798 -3.234 -7.410 1.00 96.81 92 GLY A C 1
ATOM 706 O O . GLY A 1 92 ? 14.633 -2.289 -8.182 1.00 96.81 92 GLY A O 1
ATOM 707 N N . ALA A 1 93 ? 14.816 -4.496 -7.851 1.00 96.88 93 ALA A N 1
ATOM 708 C CA . ALA A 1 93 ? 14.589 -4.862 -9.247 1.00 96.88 93 ALA A CA 1
ATOM 709 C C . ALA A 1 93 ? 13.145 -4.554 -9.683 1.00 96.88 93 ALA A C 1
ATOM 711 O O . ALA A 1 93 ? 12.198 -5.040 -9.060 1.00 96.88 93 ALA A O 1
ATOM 712 N N . VAL A 1 94 ? 12.998 -3.790 -10.768 1.00 96.62 94 VAL A N 1
ATOM 713 C CA . VAL A 1 94 ? 11.712 -3.334 -11.315 1.00 96.62 94 VAL A CA 1
ATOM 714 C C . VAL A 1 94 ? 11.248 -4.236 -12.460 1.00 96.62 94 VAL A C 1
ATOM 716 O O . VAL A 1 94 ? 12.019 -4.551 -13.369 1.00 96.62 94 VAL A O 1
ATOM 719 N N . TYR A 1 95 ? 9.976 -4.619 -12.424 1.00 95.50 95 TYR A N 1
ATOM 720 C CA . TYR A 1 95 ? 9.277 -5.408 -13.432 1.00 95.50 95 TYR A CA 1
ATOM 721 C C . TYR A 1 95 ? 8.017 -4.661 -13.850 1.00 95.50 95 TYR A C 1
ATOM 723 O O . TYR A 1 95 ? 7.193 -4.313 -13.005 1.00 95.50 95 TYR A O 1
ATOM 731 N N . ILE A 1 96 ? 7.861 -4.435 -15.147 1.00 93.56 96 ILE A N 1
ATOM 732 C CA . ILE A 1 96 ? 6.687 -3.776 -15.717 1.00 93.56 96 ILE A CA 1
ATOM 733 C C . ILE A 1 96 ? 5.912 -4.846 -16.479 1.00 93.56 96 ILE A C 1
ATOM 735 O O . ILE A 1 96 ? 6.477 -5.515 -17.340 1.00 93.56 96 ILE A O 1
ATOM 739 N N . SER A 1 97 ? 4.656 -5.073 -16.102 1.00 88.06 97 SER A N 1
ATOM 740 C CA . SER A 1 97 ? 3.820 -6.146 -16.685 1.00 88.06 97 SER A CA 1
ATOM 741 C C . SER A 1 97 ? 2.690 -5.640 -17.578 1.00 88.06 97 SER A C 1
ATOM 743 O O . SER A 1 97 ? 2.024 -6.441 -18.221 1.00 88.06 97 SER A O 1
ATOM 745 N N . TYR A 1 98 ? 2.475 -4.326 -17.594 1.00 86.25 98 TYR A N 1
ATOM 746 C CA . TYR A 1 98 ? 1.659 -3.622 -18.573 1.00 86.25 98 TYR A CA 1
ATOM 747 C C . TYR A 1 98 ? 2.054 -2.145 -18.523 1.00 86.25 98 TYR A C 1
ATOM 749 O O . TYR A 1 98 ? 2.164 -1.603 -17.419 1.00 86.25 98 TYR A O 1
ATOM 757 N N . HIS A 1 99 ? 2.269 -1.518 -19.681 1.00 83.25 99 HIS A N 1
ATOM 758 C CA . HIS A 1 99 ? 2.514 -0.082 -19.844 1.00 83.25 99 HIS A CA 1
ATOM 759 C C . HIS A 1 99 ? 1.890 0.413 -21.153 1.00 83.25 99 HIS A C 1
ATOM 761 O O . HIS A 1 99 ? 1.949 -0.268 -22.179 1.00 83.25 99 HIS A O 1
ATOM 767 N N . GLN A 1 100 ? 1.299 1.610 -21.137 1.00 81.19 100 GLN A N 1
ATOM 768 C CA . GLN A 1 100 ? 0.734 2.199 -22.346 1.00 81.19 100 GLN A CA 1
ATOM 769 C C . GLN A 1 100 ? 1.840 2.847 -23.190 1.00 81.19 100 GLN A C 1
ATOM 771 O O . GLN A 1 100 ? 2.416 3.864 -22.813 1.00 81.19 100 GLN A O 1
ATOM 776 N N . GLY A 1 101 ? 2.126 2.263 -24.354 1.00 83.25 101 GLY A N 1
ATOM 777 C CA . GLY A 1 101 ? 3.211 2.717 -25.228 1.00 83.25 101 GLY A CA 1
ATOM 778 C C . GLY A 1 101 ? 4.594 2.296 -24.726 1.00 83.25 101 GLY A C 1
ATOM 779 O O . GLY A 1 101 ? 4.718 1.397 -23.891 1.00 83.25 101 GLY A O 1
ATOM 780 N N . ASP A 1 102 ? 5.636 2.938 -25.251 1.00 85.44 102 ASP A N 1
ATOM 781 C CA . ASP A 1 102 ? 7.021 2.600 -24.926 1.00 85.44 102 ASP A CA 1
ATOM 782 C C . ASP A 1 102 ? 7.387 2.991 -23.490 1.00 85.44 102 ASP A C 1
ATOM 784 O O . ASP A 1 102 ? 7.051 4.076 -23.017 1.00 85.44 102 ASP A O 1
ATOM 788 N N . VAL A 1 103 ? 8.138 2.120 -22.813 1.00 85.94 103 VAL A N 1
ATOM 789 C CA . VAL A 1 103 ? 8.707 2.413 -21.493 1.00 85.94 103 VAL A CA 1
ATOM 790 C C . VAL A 1 103 ? 9.897 3.371 -21.655 1.00 85.94 103 VAL A C 1
ATOM 792 O O . VAL A 1 103 ? 10.874 3.005 -22.321 1.00 85.94 103 VAL A O 1
ATOM 795 N N . PRO A 1 104 ? 9.882 4.566 -21.032 1.00 85.38 104 PRO A N 1
ATOM 796 C CA . PRO A 1 104 ? 11.004 5.497 -21.096 1.00 85.38 104 PRO A CA 1
ATOM 797 C C . PRO A 1 104 ? 12.288 4.878 -20.534 1.00 85.38 104 PRO A C 1
ATOM 799 O O . PRO A 1 104 ? 12.280 4.237 -19.480 1.00 85.38 104 PRO A O 1
ATOM 802 N N . LYS A 1 105 ? 13.422 5.096 -21.212 1.00 81.25 105 LYS A N 1
ATOM 803 C CA . LYS A 1 105 ? 14.727 4.556 -20.778 1.00 81.25 105 LYS A CA 1
ATOM 804 C C . LYS A 1 105 ? 15.154 5.076 -19.403 1.00 81.25 105 LYS A C 1
ATOM 806 O O . LYS A 1 105 ? 15.888 4.401 -18.689 1.00 81.25 105 LYS A O 1
ATOM 811 N N . ASP A 1 106 ? 14.705 6.271 -19.050 1.00 87.00 106 ASP A N 1
ATOM 812 C CA . ASP A 1 106 ? 14.983 6.980 -17.808 1.00 87.00 106 ASP A CA 1
ATOM 813 C C . ASP A 1 106 ? 13.858 6.855 -16.770 1.00 87.00 106 ASP A C 1
ATOM 815 O O . ASP A 1 106 ? 13.962 7.470 -15.711 1.00 87.00 106 ASP A O 1
ATOM 819 N N . LEU A 1 107 ? 12.840 6.010 -17.001 1.00 86.69 107 LEU A N 1
ATOM 820 C CA . LEU A 1 107 ? 11.728 5.788 -16.064 1.00 86.69 107 LEU A CA 1
ATOM 821 C C . LEU A 1 107 ? 12.209 5.476 -14.638 1.00 86.69 107 LEU A C 1
ATOM 823 O O . LEU A 1 107 ? 11.577 5.873 -13.661 1.00 86.69 107 LEU A O 1
ATOM 827 N N . ILE A 1 108 ? 13.345 4.786 -14.500 1.00 90.88 108 ILE A N 1
ATOM 828 C CA . ILE A 1 108 ? 13.927 4.463 -13.192 1.00 90.88 108 ILE A CA 1
ATOM 829 C C . ILE A 1 108 ? 14.244 5.713 -12.354 1.00 90.88 108 ILE A C 1
ATOM 831 O O . ILE A 1 108 ? 14.151 5.660 -11.132 1.00 90.88 108 ILE A O 1
ATOM 835 N N . ASN A 1 109 ? 14.561 6.839 -13.000 1.00 89.19 109 ASN A N 1
ATOM 836 C CA . ASN A 1 109 ? 14.908 8.100 -12.343 1.00 89.19 109 ASN A CA 1
ATOM 837 C C . ASN A 1 109 ? 13.674 8.886 -11.886 1.00 89.19 109 ASN A C 1
ATOM 839 O O . ASN A 1 109 ? 13.790 9.769 -11.041 1.00 89.19 109 ASN A O 1
ATOM 843 N N . THR A 1 110 ? 12.505 8.577 -12.446 1.00 89.31 110 THR A N 1
ATOM 844 C CA . THR A 1 110 ? 11.235 9.250 -12.145 1.00 89.31 110 THR A CA 1
ATOM 845 C C . THR A 1 110 ? 10.289 8.373 -11.328 1.00 89.31 110 THR A C 1
ATOM 847 O O . THR A 1 110 ? 9.207 8.818 -10.952 1.00 89.31 110 THR A O 1
ATOM 850 N N . LEU A 1 111 ? 10.647 7.108 -11.080 1.00 92.00 111 LEU A N 1
ATOM 851 C CA . LEU A 1 111 ? 9.784 6.168 -10.377 1.00 92.00 111 LEU A CA 1
ATOM 852 C C . LEU A 1 111 ? 9.762 6.463 -8.873 1.00 92.00 111 LEU A C 1
ATOM 854 O O . LEU A 1 111 ? 10.693 6.137 -8.137 1.00 92.00 111 LEU A O 1
ATOM 858 N N . GLU A 1 112 ? 8.657 7.035 -8.408 1.00 93.19 112 GLU A N 1
ATOM 859 C CA . GLU A 1 112 ? 8.452 7.320 -6.989 1.00 93.19 112 GLU A CA 1
ATOM 860 C C . GLU A 1 112 ? 8.139 6.051 -6.189 1.00 93.19 112 GLU A C 1
ATOM 862 O O . GLU A 1 112 ? 7.336 5.214 -6.612 1.00 93.19 112 GLU A O 1
ATOM 867 N N . THR A 1 113 ? 8.703 5.933 -4.988 1.00 96.50 113 THR A N 1
ATOM 868 C CA . THR A 1 113 ? 8.312 4.902 -4.018 1.00 96.50 113 THR A CA 1
ATOM 869 C C . THR A 1 113 ? 6.931 5.199 -3.431 1.00 96.50 113 THR A C 1
ATOM 871 O O . THR A 1 113 ? 6.600 6.374 -3.247 1.00 96.50 113 THR A O 1
ATOM 874 N N . PRO A 1 114 ? 6.123 4.179 -3.083 1.00 98.06 114 PRO A N 1
ATOM 875 C CA . PRO A 1 114 ? 4.908 4.394 -2.305 1.00 98.06 114 PRO A CA 1
ATOM 876 C C . PRO A 1 114 ? 5.196 5.203 -1.036 1.00 98.06 114 PRO A C 1
ATOM 878 O O . PRO A 1 114 ? 6.216 5.004 -0.377 1.00 98.06 114 PRO A O 1
ATOM 881 N N . LYS A 1 115 ? 4.311 6.136 -0.683 1.00 97.69 115 LYS A N 1
ATOM 882 C CA . LYS A 1 115 ? 4.485 6.943 0.532 1.00 97.69 115 LYS A CA 1
ATOM 883 C C . LYS A 1 115 ? 4.192 6.077 1.756 1.00 97.69 115 LYS A C 1
ATOM 885 O O . LYS A 1 115 ? 3.088 5.548 1.852 1.00 97.69 115 LYS A O 1
ATOM 890 N N . LEU A 1 116 ? 5.119 5.977 2.708 1.00 98.25 116 LEU A N 1
ATOM 891 C CA . LEU A 1 116 ? 4.886 5.251 3.960 1.00 98.25 116 LEU A CA 1
ATOM 892 C C . LEU A 1 116 ? 3.636 5.795 4.692 1.00 98.25 116 LEU A C 1
ATOM 894 O O . LEU A 1 116 ? 3.523 7.015 4.841 1.00 98.25 116 LEU A O 1
ATOM 898 N N . PRO A 1 117 ? 2.700 4.935 5.142 1.00 98.25 117 PRO A N 1
ATOM 899 C CA . PRO A 1 117 ? 1.614 5.344 6.025 1.00 98.25 117 PRO A CA 1
ATOM 900 C C . PRO A 1 117 ? 2.140 5.871 7.362 1.00 98.25 117 PRO A C 1
ATOM 902 O O . PRO A 1 117 ? 3.088 5.325 7.930 1.00 98.25 117 PRO A O 1
ATOM 905 N N . ALA A 1 118 ? 1.489 6.893 7.902 1.00 97.50 118 ALA A N 1
ATOM 906 C CA . ALA A 1 118 ? 1.758 7.373 9.242 1.00 97.50 118 ALA A CA 1
ATOM 907 C C . ALA A 1 118 ? 1.484 6.263 10.280 1.00 97.50 118 ALA A C 1
ATOM 909 O O . ALA A 1 118 ? 0.522 5.497 10.135 1.00 97.50 118 ALA A O 1
ATOM 910 N N . PRO A 1 119 ? 2.287 6.174 11.356 1.00 94.31 119 PRO A N 1
ATOM 911 C CA . PRO A 1 119 ? 2.007 5.270 12.463 1.00 94.31 119 PRO A CA 1
ATOM 912 C C . PRO A 1 119 ? 0.594 5.477 13.023 1.00 94.31 119 PRO A C 1
ATOM 914 O O . PRO A 1 119 ? 0.056 6.587 13.006 1.00 94.31 119 PRO A O 1
ATOM 917 N N . VAL A 1 120 ? -0.004 4.403 13.535 1.00 96.94 120 VAL A N 1
ATOM 918 C CA . VAL A 1 120 ? -1.291 4.448 14.236 1.00 96.94 120 VAL A CA 1
ATOM 919 C C . VAL A 1 120 ? -1.047 4.054 15.683 1.00 96.94 120 VAL A C 1
ATOM 921 O O . VAL A 1 120 ? -0.561 2.955 15.951 1.00 96.94 120 VAL A O 1
ATOM 924 N N . GLU A 1 121 ? -1.374 4.946 16.615 1.00 93.06 121 GLU A N 1
ATOM 925 C CA . GLU A 1 121 ? -1.284 4.655 18.045 1.00 93.06 121 GLU A CA 1
ATOM 926 C C . GLU A 1 121 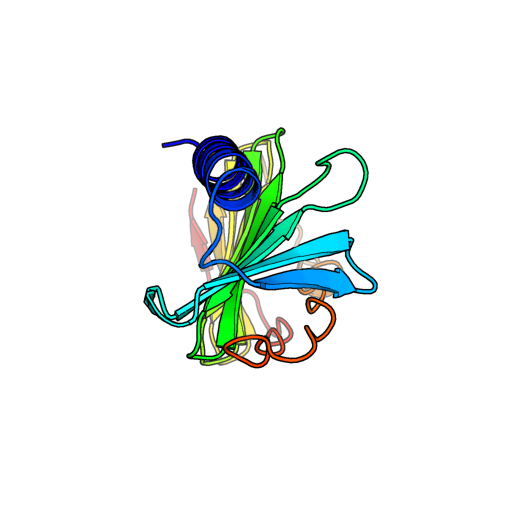? -2.186 3.464 18.401 1.00 93.06 121 GLU A C 1
ATOM 928 O O . GLU A 1 121 ? -3.354 3.414 18.013 1.00 93.06 121 GLU A O 1
ATOM 933 N N . GLY A 1 122 ? -1.620 2.459 19.078 1.00 89.25 122 GLY A N 1
ATOM 934 C CA . GLY A 1 122 ? -2.323 1.205 19.368 1.00 89.25 122 GLY A CA 1
ATOM 935 C C . GLY A 1 122 ? -2.707 0.388 18.124 1.00 89.25 122 GLY A C 1
ATOM 936 O O . GLY A 1 122 ? -3.559 -0.489 18.221 1.00 89.25 122 GLY A O 1
ATOM 937 N N . GLY A 1 123 ? -2.131 0.682 16.952 1.00 92.88 123 GLY A N 1
ATOM 938 C CA . GLY A 1 123 ? -2.308 -0.106 15.734 1.00 92.88 123 GLY A CA 1
ATOM 939 C C . GLY A 1 123 ? -1.643 -1.482 15.824 1.00 92.88 123 GLY A C 1
ATOM 940 O O . GLY A 1 123 ? -0.668 -1.680 16.545 1.00 92.88 123 GLY A O 1
ATOM 941 N N . VAL A 1 124 ? -2.144 -2.442 15.045 1.00 93.88 124 VAL A N 1
ATOM 942 C CA . VAL A 1 124 ? -1.710 -3.854 15.120 1.00 93.88 124 VAL A CA 1
ATOM 943 C C . VAL A 1 124 ? -0.339 -4.139 14.497 1.00 93.88 124 VAL A C 1
ATOM 945 O O . VAL A 1 124 ? 0.155 -5.257 14.627 1.00 93.88 124 VAL A O 1
ATOM 948 N N . GLY A 1 125 ? 0.253 -3.186 13.776 1.00 92.69 125 GLY A N 1
ATOM 949 C CA . GLY A 1 125 ? 1.499 -3.374 13.036 1.00 92.69 125 GLY A CA 1
ATOM 950 C C . GLY A 1 125 ? 2.132 -2.050 12.625 1.00 92.69 125 GLY A C 1
ATOM 951 O O . GLY A 1 125 ? 1.447 -1.037 12.478 1.00 92.69 125 GLY A O 1
ATOM 952 N N . VAL A 1 126 ? 3.452 -2.071 12.438 1.00 95.75 126 VAL A N 1
ATOM 953 C CA . VAL A 1 126 ? 4.228 -0.921 11.960 1.00 95.75 126 VAL A CA 1
ATOM 954 C C . VAL A 1 126 ? 4.348 -1.025 10.439 1.00 95.75 126 VAL A C 1
ATOM 956 O O . VAL A 1 126 ? 4.887 -2.028 9.966 1.00 95.75 126 VAL A O 1
ATOM 959 N N . PRO A 1 127 ? 3.857 -0.041 9.662 1.00 97.69 127 PRO A N 1
ATOM 960 C CA . PRO A 1 127 ? 3.958 -0.074 8.208 1.00 97.69 127 PRO A CA 1
ATOM 961 C C . PRO A 1 127 ? 5.401 -0.265 7.737 1.00 97.69 127 PRO A C 1
ATOM 963 O O . PRO A 1 127 ? 6.321 0.400 8.214 1.00 97.69 127 PRO A O 1
ATOM 966 N N . LYS A 1 128 ? 5.601 -1.181 6.790 1.00 98.25 128 LYS A N 1
ATOM 967 C CA . LYS A 1 128 ? 6.910 -1.457 6.202 1.00 98.25 128 LYS A CA 1
ATOM 968 C C . LYS A 1 128 ? 7.345 -0.349 5.236 1.00 98.25 128 LYS A C 1
ATOM 970 O O . LYS A 1 128 ? 6.578 0.040 4.355 1.00 98.25 128 LYS A O 1
ATOM 975 N N . GLU A 1 129 ? 8.598 0.091 5.363 1.00 98.38 129 GLU A N 1
ATOM 976 C CA . GLU A 1 129 ? 9.246 0.999 4.408 1.00 98.38 129 GLU A CA 1
ATOM 977 C C . GLU A 1 129 ? 9.3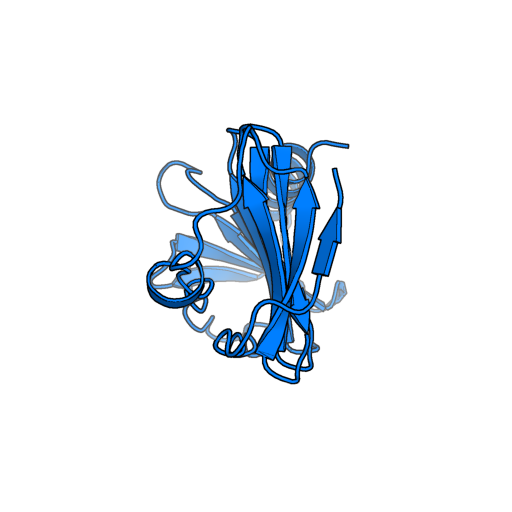65 0.345 3.021 1.00 98.38 129 GLU A C 1
ATOM 979 O O . GLU A 1 129 ? 9.940 -0.747 2.917 1.00 98.38 129 GLU A O 1
ATOM 984 N N . PRO A 1 130 ? 8.858 0.984 1.953 1.00 98.56 130 PRO A N 1
ATOM 985 C CA . PRO A 1 130 ? 9.008 0.474 0.596 1.00 98.56 130 PRO A CA 1
ATOM 986 C C . PRO A 1 130 ? 10.458 0.567 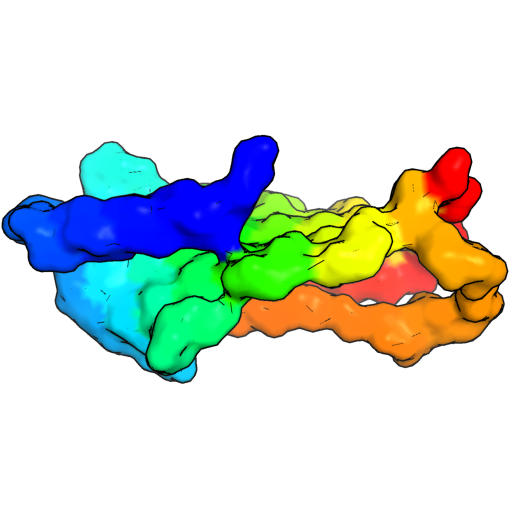0.115 1.00 98.56 130 PRO A C 1
ATOM 988 O O . PRO A 1 130 ? 11.141 1.574 0.300 1.00 98.56 130 PRO A O 1
ATOM 991 N N . VAL A 1 131 ? 10.929 -0.473 -0.567 1.00 98.31 131 VAL A N 1
ATOM 992 C CA . VAL A 1 131 ? 12.271 -0.501 -1.157 1.00 98.31 131 VAL A CA 1
ATOM 993 C C . VAL A 1 131 ? 12.360 0.473 -2.332 1.00 98.31 131 VAL A C 1
ATOM 995 O O . VAL A 1 131 ? 11.462 0.556 -3.172 1.00 98.31 131 VAL A O 1
ATOM 998 N N . LYS A 1 132 ? 13.481 1.194 -2.425 1.00 96.81 132 LYS A N 1
ATOM 999 C CA . LYS A 1 132 ? 13.760 2.079 -3.560 1.00 96.81 132 LYS A CA 1
ATOM 1000 C C . LYS A 1 132 ? 14.043 1.265 -4.829 1.00 96.81 132 LYS A C 1
ATOM 1002 O O . LYS A 1 132 ? 14.819 0.308 -4.768 1.00 96.81 132 LYS A O 1
ATOM 1007 N N . PRO A 1 133 ? 13.461 1.635 -5.979 1.00 96.50 133 PRO A N 1
ATOM 1008 C CA . PRO A 1 133 ? 13.778 0.987 -7.242 1.00 96.50 133 PRO A CA 1
ATOM 1009 C C . PRO A 1 133 ? 15.232 1.282 -7.643 1.00 96.50 133 PRO A C 1
ATOM 1011 O O . PRO A 1 133 ? 15.733 2.381 -7.418 1.00 96.50 133 PRO A O 1
ATOM 1014 N N . THR A 1 134 ? 15.921 0.298 -8.225 1.00 95.44 134 THR A N 1
ATOM 1015 C CA . THR A 1 134 ? 17.351 0.412 -8.579 1.00 95.44 134 THR A CA 1
ATOM 1016 C C . THR A 1 134 ? 17.631 0.175 -10.056 1.00 95.44 134 THR A C 1
ATOM 1018 O O . THR A 1 134 ? 18.491 0.837 -10.632 1.00 95.44 134 THR A O 1
ATOM 1021 N N . LYS A 1 135 ? 16.924 -0.767 -10.690 1.00 93.69 135 LYS A N 1
ATOM 1022 C CA . LYS A 1 135 ? 17.090 -1.084 -12.114 1.00 93.69 135 LYS A CA 1
ATOM 1023 C C . LYS A 1 135 ? 15.841 -1.716 -12.714 1.00 93.69 135 LYS A C 1
ATOM 1025 O O . LYS A 1 135 ? 15.196 -2.549 -12.073 1.00 93.69 135 LYS A O 1
ATOM 1030 N N . ILE A 1 136 ? 15.563 -1.403 -13.976 1.00 93.12 136 ILE A N 1
ATOM 1031 C CA . ILE A 1 136 ? 14.555 -2.115 -14.769 1.00 93.12 136 ILE A CA 1
ATOM 1032 C C . ILE A 1 136 ? 15.130 -3.475 -15.164 1.00 93.12 136 ILE A C 1
ATOM 1034 O O . ILE A 1 136 ? 16.185 -3.554 -15.785 1.00 93.12 136 ILE A O 1
ATOM 1038 N N . SER A 1 137 ? 14.460 -4.547 -14.743 1.00 93.94 137 SER A N 1
ATOM 1039 C CA . SER A 1 137 ? 14.870 -5.931 -15.007 1.00 93.94 137 SER A CA 1
ATOM 1040 C C . SER A 1 137 ? 14.039 -6.586 -16.105 1.00 93.94 137 SER A C 1
ATOM 1042 O O . SER A 1 137 ? 14.556 -7.432 -16.827 1.00 93.94 137 SER A O 1
ATOM 1044 N N . SER A 1 138 ? 12.765 -6.212 -16.246 1.00 92.31 138 SER A N 1
ATOM 1045 C CA . SER A 1 138 ? 11.895 -6.753 -17.290 1.00 92.31 138 SER A CA 1
ATOM 1046 C C . SER A 1 138 ? 10.743 -5.805 -17.614 1.00 92.31 138 SER A C 1
ATOM 1048 O O . SER A 1 138 ? 10.224 -5.122 -16.728 1.00 92.31 138 SER A O 1
ATOM 1050 N N . VAL A 1 139 ? 10.346 -5.804 -18.885 1.00 89.94 139 VAL A N 1
ATOM 1051 C CA . VAL A 1 139 ? 9.139 -5.161 -19.401 1.00 89.94 139 VAL A CA 1
ATOM 1052 C C . VAL A 1 139 ? 8.382 -6.203 -20.218 1.00 89.94 139 VAL A C 1
ATOM 1054 O O . VAL A 1 139 ? 8.953 -6.837 -21.103 1.00 89.94 139 VAL A O 1
ATOM 1057 N N . THR A 1 140 ? 7.108 -6.374 -19.902 1.00 84.31 140 THR A N 1
ATOM 1058 C CA . THR A 1 140 ? 6.162 -7.288 -20.547 1.00 84.31 140 THR A CA 1
ATOM 1059 C C . THR A 1 140 ? 4.868 -6.516 -20.771 1.00 84.31 140 THR A C 1
ATOM 1061 O O . THR A 1 140 ? 4.465 -5.771 -19.880 1.00 84.31 140 THR A O 1
ATOM 1064 N N . ASN A 1 141 ? 4.259 -6.682 -21.945 1.00 69.38 141 ASN A N 1
ATOM 1065 C CA . ASN A 1 141 ? 2.970 -6.103 -22.329 1.00 69.38 141 ASN A CA 1
ATOM 1066 C C . ASN A 1 141 ? 1.985 -7.216 -22.674 1.00 69.38 141 ASN A C 1
ATOM 1068 O O . ASN A 1 141 ? 2.452 -8.243 -23.222 1.00 69.38 141 ASN A O 1
#

Radius of gyration: 15.91 Å; chains: 1; bounding box: 38×22×45 Å

Foldseek 3Di:
DQPLVVLVVVVVVLVVDPQWDWDADPQGIWTAHPPVQWIWHQGVVSQWIKIAGLLQWIKIHGPLRWIWTADSLQWIWTADSVGWIWTADSVLEIETADDDDDDDPCVLVVDDWPDFDDDDVVHNHHHDHHDRHDDHDYYHD

Secondary structure (DSSP, 8-state):
--HHHHHHHHHHHHHH-TTSEEEE-SSEEEEEETTTTEEEEEEGGGSEEEEEETTS-EEEEETTS-EEEE-TTS-EEEE-TT--EEEE-TT-EEEEEE-SSPPPTTHHHH-PPPPPPPP-TT-SSPPPPPPPP-EEEEE--

Sequence (141 aa):
MDLYKTYANSVSIAEGTRSVVKGENADGKTYTSERNKVTLVAGKDNEYIIRIKNDGSWSRARANGEAELVDTDGSWIRIKPDGERIAVKGSGAVYISYHQGDVPKDLINTLETPKLPAPVEGGVGVPKEPVKPTKISSVTN

pLDDT: mean 94.54, std 5.65, range [57.09, 98.88]